Protein AF-A0A0B3AK68-F1 (afdb_monomer)

Secondary structure (DSSP, 8-state):
-HHHHHHHHHHHHHHHHHHHHHHHHHHHHHHHHHHHHHHT-HHHHHHHHHHH---S-HHHHHHHHHHHHHHHHHHHHT-SS---HHHHHHHHHHTT-HHHHHHHHHHHHHHHS-PPP-HHHHHHHHHHHHHHHHH-HHHHHHHHHHHHHHHHHHHHTTS--

pLDDT: mean 74.87, std 14.9, range [39.16, 92.56]

Mean predicted aligned error: 13.8 Å

Structure (mmCIF, N/CA/C/O backbone):
data_AF-A0A0B3AK68-F1
#
_entry.id   AF-A0A0B3AK68-F1
#
loop_
_atom_site.group_PDB
_atom_site.id
_atom_site.type_symbol
_atom_site.label_atom_id
_atom_site.label_alt_id
_atom_site.label_comp_id
_atom_site.label_asym_id
_atom_sit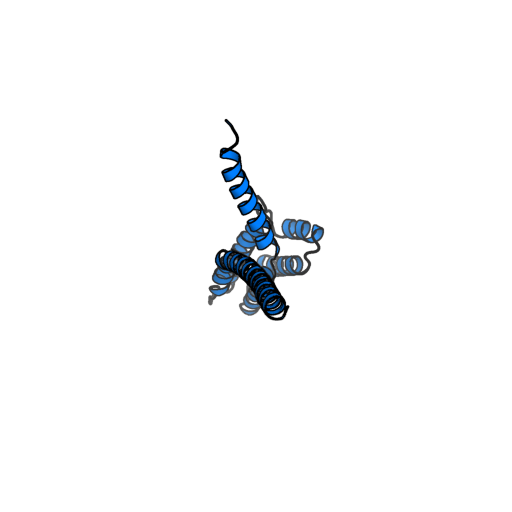e.label_entity_id
_atom_site.label_seq_id
_atom_site.pdbx_PDB_ins_code
_atom_site.Cartn_x
_atom_site.Cartn_y
_atom_site.Cartn_z
_atom_site.occupancy
_atom_site.B_iso_or_equiv
_atom_site.auth_seq_id
_atom_site.auth_comp_id
_atom_site.auth_asym_id
_atom_site.auth_atom_id
_atom_site.pdbx_PDB_model_num
ATOM 1 N N . MET A 1 1 ? 35.248 -10.686 -59.838 1.00 62.56 1 MET A N 1
ATOM 2 C CA . MET A 1 1 ? 33.800 -10.923 -59.641 1.00 62.56 1 MET A CA 1
ATOM 3 C C . MET A 1 1 ? 33.519 -11.682 -58.343 1.00 62.56 1 MET A C 1
ATOM 5 O O . MET A 1 1 ? 32.772 -11.174 -57.523 1.00 62.56 1 MET A O 1
ATOM 9 N N . VAL A 1 2 ? 34.169 -12.827 -58.094 1.00 70.94 2 VAL A N 1
ATOM 10 C CA . VAL A 1 2 ? 33.989 -13.614 -56.851 1.00 70.94 2 VAL A CA 1
ATOM 11 C C . VAL A 1 2 ? 34.420 -12.847 -55.589 1.00 70.94 2 VAL A C 1
ATOM 13 O O . VAL A 1 2 ? 33.669 -12.790 -54.623 1.00 70.94 2 VAL A O 1
ATOM 16 N N . LEU A 1 3 ? 35.574 -12.168 -55.618 1.00 76.31 3 LEU A N 1
ATOM 17 C CA . LEU A 1 3 ? 36.081 -11.384 -54.478 1.00 76.31 3 LEU A CA 1
ATOM 18 C C . LEU A 1 3 ? 35.128 -10.246 -54.061 1.00 76.31 3 LEU A C 1
ATOM 20 O O . LEU A 1 3 ? 34.934 -9.983 -52.879 1.00 76.31 3 LEU A O 1
ATOM 24 N N . SER A 1 4 ? 34.495 -9.606 -55.045 1.00 82.44 4 SER A N 1
ATOM 25 C CA . SER A 1 4 ? 33.509 -8.539 -54.859 1.00 82.44 4 SER A CA 1
ATOM 26 C C . SER A 1 4 ? 32.299 -9.045 -54.069 1.00 82.44 4 SER A C 1
ATOM 28 O O . SER A 1 4 ? 31.848 -8.389 -53.138 1.00 82.44 4 SER A O 1
ATOM 30 N N . ILE A 1 5 ? 31.818 -10.246 -54.403 1.00 84.56 5 ILE A N 1
ATOM 31 C CA . ILE A 1 5 ? 30.677 -10.894 -53.745 1.00 84.56 5 ILE A CA 1
ATOM 32 C C . ILE A 1 5 ? 31.009 -11.216 -52.282 1.00 84.56 5 ILE A C 1
ATOM 34 O O . ILE A 1 5 ? 30.197 -10.942 -51.402 1.00 84.56 5 ILE A O 1
ATOM 38 N N . PHE A 1 6 ? 32.218 -11.713 -51.999 1.00 84.88 6 PHE A N 1
ATOM 39 C CA . PHE A 1 6 ? 32.663 -11.967 -50.622 1.00 84.88 6 PHE A CA 1
ATOM 40 C C . PHE A 1 6 ? 32.688 -10.696 -49.764 1.00 84.88 6 PHE A C 1
ATOM 42 O O . PHE A 1 6 ? 32.248 -10.724 -48.615 1.00 84.88 6 PHE A O 1
ATOM 49 N N . ILE A 1 7 ? 33.130 -9.568 -50.326 1.00 87.25 7 ILE A N 1
ATOM 50 C CA . ILE A 1 7 ? 33.138 -8.276 -49.624 1.00 87.25 7 ILE A CA 1
ATOM 51 C C . ILE A 1 7 ? 31.706 -7.827 -49.289 1.00 87.25 7 ILE A C 1
ATOM 53 O O . ILE A 1 7 ? 31.445 -7.417 -48.158 1.00 87.25 7 ILE A O 1
ATOM 57 N N . TYR A 1 8 ? 30.756 -7.963 -50.222 1.00 90.06 8 TYR A N 1
ATOM 58 C CA . TYR A 1 8 ? 29.349 -7.631 -49.960 1.00 90.06 8 TYR A CA 1
ATOM 59 C C . TYR A 1 8 ? 28.720 -8.513 -48.876 1.00 90.06 8 TYR A C 1
ATOM 61 O O . TYR A 1 8 ? 27.978 -8.003 -48.037 1.00 90.06 8 TYR A O 1
ATOM 69 N N . ILE A 1 9 ? 29.048 -9.808 -48.847 1.00 87.62 9 ILE A N 1
ATOM 70 C CA . ILE A 1 9 ? 28.567 -10.733 -47.810 1.00 87.62 9 ILE A CA 1
ATOM 71 C C . ILE A 1 9 ? 29.076 -10.306 -46.426 1.00 87.62 9 ILE A C 1
ATOM 73 O O . ILE A 1 9 ? 28.297 -10.256 -45.475 1.00 87.62 9 ILE A O 1
ATOM 77 N N . ILE A 1 10 ? 30.355 -9.934 -46.308 1.00 89.44 10 ILE A N 1
ATOM 78 C CA . ILE A 1 10 ? 30.945 -9.479 -45.038 1.00 89.44 10 ILE A CA 1
ATOM 79 C C . ILE A 1 10 ? 30.272 -8.189 -44.547 1.00 89.44 10 ILE A C 1
ATOM 81 O O . ILE A 1 10 ? 29.914 -8.090 -43.372 1.00 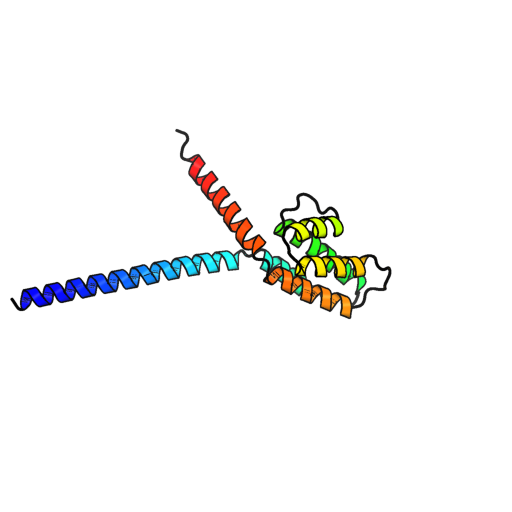89.44 10 ILE A O 1
ATOM 85 N N . ILE A 1 11 ? 30.047 -7.221 -45.441 1.00 90.31 11 ILE A N 1
ATOM 86 C CA . ILE A 1 11 ? 29.364 -5.962 -45.105 1.00 90.31 11 ILE A CA 1
ATOM 87 C C . ILE A 1 11 ? 27.926 -6.234 -44.644 1.00 90.31 11 ILE A C 1
ATOM 89 O O . ILE A 1 11 ? 27.475 -5.668 -43.649 1.00 90.31 11 ILE A O 1
ATOM 93 N N . PHE A 1 12 ? 27.215 -7.133 -45.323 1.00 90.94 12 PHE A N 1
ATOM 94 C CA . PHE A 1 12 ? 25.847 -7.500 -44.966 1.00 90.94 12 PHE A CA 1
ATOM 95 C C . PHE A 1 12 ? 25.760 -8.143 -43.573 1.00 90.94 12 PHE A C 1
ATOM 97 O O . PHE A 1 12 ? 24.907 -7.767 -42.766 1.00 90.94 12 PHE A O 1
ATOM 104 N N . ILE A 1 13 ? 26.692 -9.045 -43.247 1.00 91.81 13 ILE A N 1
ATOM 105 C CA . ILE A 1 13 ? 26.786 -9.656 -41.914 1.00 91.81 13 ILE A CA 1
ATOM 106 C C . ILE A 1 13 ? 27.069 -8.588 -40.849 1.00 91.81 13 ILE A C 1
ATOM 108 O O . ILE A 1 13 ? 26.414 -8.579 -39.807 1.00 91.81 13 ILE A O 1
ATOM 112 N N . ALA A 1 14 ? 27.984 -7.651 -41.114 1.00 91.00 14 ALA A N 1
ATOM 113 C CA . ALA A 1 14 ? 28.305 -6.574 -40.178 1.00 91.00 14 ALA A CA 1
ATOM 114 C C . ALA A 1 14 ? 27.087 -5.680 -39.872 1.00 91.00 14 ALA A C 1
ATOM 116 O O . ALA A 1 14 ? 26.864 -5.310 -38.717 1.00 91.00 14 ALA A O 1
ATOM 117 N N . ILE A 1 15 ? 26.259 -5.385 -40.881 1.00 92.56 15 ILE A N 1
ATOM 118 C CA . ILE A 1 15 ? 25.020 -4.610 -40.715 1.00 92.56 15 ILE A CA 1
ATOM 119 C C . ILE A 1 15 ? 24.014 -5.369 -39.840 1.00 92.56 15 ILE A C 1
ATOM 121 O O . ILE A 1 15 ? 23.455 -4.786 -38.909 1.00 92.56 15 ILE A O 1
ATOM 125 N N . ILE A 1 16 ? 23.811 -6.668 -40.087 1.00 91.88 16 ILE A N 1
ATOM 126 C CA . ILE A 1 16 ? 22.899 -7.498 -39.282 1.00 91.88 16 ILE A CA 1
ATOM 127 C C . ILE A 1 16 ? 23.350 -7.537 -37.820 1.00 91.88 16 ILE A C 1
ATOM 129 O O . ILE A 1 16 ? 22.538 -7.318 -36.920 1.00 91.88 16 ILE A O 1
ATOM 133 N N . VAL A 1 17 ? 24.643 -7.760 -37.573 1.00 91.75 17 VAL A N 1
ATOM 134 C CA . VAL A 1 17 ? 25.202 -7.775 -36.214 1.00 91.75 17 VAL A CA 1
ATOM 135 C C . VAL A 1 17 ? 25.000 -6.421 -35.530 1.00 91.75 17 VAL A C 1
ATOM 137 O O . VAL A 1 17 ? 24.574 -6.379 -34.376 1.00 91.75 17 VAL A O 1
ATOM 140 N N . GLY A 1 18 ? 25.212 -5.312 -36.244 1.00 91.75 18 GLY A N 1
ATOM 141 C CA . GLY A 1 18 ? 24.958 -3.966 -35.727 1.00 91.75 18 GLY A CA 1
ATOM 142 C C . GLY A 1 18 ? 23.501 -3.743 -35.308 1.00 91.75 18 GLY A C 1
ATOM 143 O O . GLY A 1 18 ? 23.244 -3.199 -34.233 1.00 91.75 18 GLY A O 1
ATOM 144 N N . ILE A 1 19 ? 22.540 -4.217 -36.108 1.00 90.00 19 ILE A N 1
ATOM 145 C CA . ILE A 1 19 ? 21.106 -4.125 -35.789 1.00 90.00 19 ILE A CA 1
ATOM 146 C C . ILE A 1 19 ? 20.772 -4.947 -34.539 1.00 90.00 19 ILE A C 1
ATOM 148 O O . ILE A 1 19 ? 20.082 -4.452 -33.646 1.00 90.00 19 ILE A O 1
ATOM 152 N N . VAL A 1 20 ? 21.287 -6.176 -34.435 1.00 88.38 20 VAL A N 1
ATOM 153 C CA . VAL A 1 20 ? 21.060 -7.039 -33.263 1.00 88.38 20 VAL A CA 1
ATOM 154 C C . VAL A 1 20 ? 21.628 -6.400 -31.996 1.00 88.38 20 VAL A C 1
ATOM 156 O O . VAL A 1 20 ? 20.931 -6.337 -30.982 1.00 88.38 20 VAL A O 1
ATOM 159 N N . LEU A 1 21 ? 22.850 -5.860 -32.053 1.00 89.25 21 LEU A N 1
ATOM 160 C CA . LEU A 1 21 ? 23.468 -5.154 -30.927 1.00 89.25 21 LEU A CA 1
ATOM 161 C C . LEU A 1 21 ? 22.668 -3.910 -30.520 1.00 89.25 21 LEU A C 1
ATOM 163 O O . LEU A 1 21 ? 22.487 -3.655 -29.329 1.00 89.25 21 LEU A O 1
ATOM 167 N N . PHE A 1 22 ? 22.133 -3.163 -31.489 1.00 87.94 22 PHE A N 1
ATOM 168 C CA . PHE A 1 22 ? 21.285 -2.004 -31.218 1.00 87.94 22 PHE A CA 1
ATOM 169 C C . PHE A 1 22 ? 19.978 -2.390 -30.508 1.00 87.94 22 PHE A C 1
ATOM 171 O O . PHE A 1 22 ? 19.580 -1.735 -29.540 1.00 87.94 22 PHE A O 1
ATOM 178 N N . ILE A 1 23 ? 19.326 -3.472 -30.947 1.00 83.62 23 ILE A N 1
ATOM 179 C CA . ILE A 1 23 ? 18.115 -4.002 -30.304 1.00 83.62 23 ILE A CA 1
ATOM 180 C C . ILE A 1 23 ? 18.431 -4.474 -28.880 1.00 83.62 23 ILE A C 1
ATOM 182 O O . ILE A 1 23 ? 17.706 -4.117 -27.950 1.00 83.62 23 ILE A O 1
ATOM 186 N N . LEU A 1 24 ? 19.534 -5.206 -28.683 1.00 81.75 24 LEU A N 1
ATOM 187 C CA . LEU A 1 24 ? 19.965 -5.654 -27.355 1.00 81.75 24 LEU A CA 1
ATOM 188 C C . LEU A 1 24 ? 20.189 -4.469 -26.412 1.00 81.75 24 LEU A C 1
ATOM 190 O O . LEU A 1 24 ? 19.677 -4.462 -25.295 1.00 81.75 24 LEU A O 1
ATOM 194 N N . HIS A 1 25 ? 20.887 -3.435 -26.885 1.00 82.50 25 HIS A N 1
ATOM 195 C CA . HIS A 1 25 ? 21.153 -2.231 -26.103 1.00 82.50 25 HIS A CA 1
ATOM 196 C C . HIS A 1 25 ? 19.860 -1.504 -25.700 1.00 82.50 25 HIS A C 1
ATOM 198 O O . HIS A 1 25 ? 19.724 -1.030 -24.569 1.00 82.50 25 HIS A O 1
ATOM 204 N N . ARG A 1 26 ? 18.869 -1.442 -26.601 1.00 77.06 26 ARG A N 1
ATOM 205 C CA . ARG A 1 26 ? 17.543 -0.879 -26.301 1.00 77.06 26 ARG A CA 1
ATOM 206 C C . ARG A 1 26 ? 16.805 -1.681 -25.229 1.00 77.06 26 ARG A C 1
ATOM 208 O O . ARG A 1 26 ? 16.257 -1.075 -24.309 1.00 77.06 26 ARG A O 1
ATOM 215 N N . ILE A 1 27 ? 16.814 -3.010 -25.331 1.00 75.62 27 ILE A N 1
ATOM 216 C CA . ILE A 1 27 ? 16.180 -3.910 -24.357 1.00 75.62 27 ILE A CA 1
ATOM 217 C C . ILE A 1 27 ? 16.853 -3.781 -22.986 1.00 75.62 27 ILE A C 1
ATOM 219 O O . ILE A 1 27 ? 16.169 -3.662 -21.972 1.00 75.62 27 ILE A O 1
ATOM 223 N N . GLU A 1 28 ? 18.185 -3.744 -22.944 1.00 72.00 28 GLU A N 1
ATOM 224 C CA . GLU A 1 28 ? 18.947 -3.614 -21.702 1.00 72.00 28 GLU A CA 1
ATOM 225 C C . GLU A 1 28 ? 18.674 -2.275 -21.001 1.00 72.00 28 GLU A C 1
ATOM 227 O O . GLU A 1 28 ? 18.522 -2.230 -19.779 1.00 72.00 28 GLU A O 1
ATOM 232 N N . LYS A 1 29 ? 18.550 -1.185 -21.768 1.00 69.00 29 LYS A N 1
ATOM 233 C CA . LYS A 1 29 ? 18.199 0.134 -21.232 1.00 69.00 29 LYS A CA 1
ATOM 234 C C . LYS A 1 29 ? 16.783 0.155 -20.649 1.00 69.00 29 LYS A C 1
ATOM 236 O O . LYS A 1 29 ? 16.604 0.643 -19.536 1.00 69.00 29 LYS A O 1
ATOM 241 N N . ASP A 1 30 ? 15.803 -0.418 -21.349 1.00 64.88 30 ASP A N 1
ATOM 242 C CA . ASP A 1 30 ? 14.419 -0.517 -20.860 1.00 64.88 30 ASP A CA 1
ATOM 243 C C . ASP A 1 30 ? 14.323 -1.405 -19.602 1.00 64.88 30 ASP A C 1
ATOM 245 O O . ASP A 1 30 ? 13.648 -1.061 -18.632 1.00 64.88 30 ASP A O 1
ATOM 249 N N . LEU A 1 31 ? 15.074 -2.512 -19.555 1.00 59.19 31 LEU A N 1
ATOM 250 C CA . LEU A 1 31 ? 15.184 -3.372 -18.371 1.00 59.19 31 LEU A CA 1
ATOM 251 C C . LEU A 1 31 ? 15.850 -2.660 -17.190 1.00 59.19 31 LEU A C 1
ATOM 253 O O . LEU A 1 31 ? 15.338 -2.740 -16.074 1.00 59.19 31 LEU A O 1
ATOM 257 N N . LYS A 1 32 ? 16.952 -1.934 -17.414 1.00 57.78 32 LYS A N 1
ATOM 258 C CA . LYS A 1 32 ? 17.627 -1.142 -16.373 1.00 57.78 32 LYS A CA 1
ATOM 259 C C . LYS A 1 32 ? 16.717 -0.049 -15.827 1.00 57.78 32 LYS A C 1
ATOM 261 O O . LYS A 1 32 ? 16.641 0.108 -14.612 1.00 57.78 32 LYS A O 1
ATOM 266 N N . GLU A 1 33 ? 15.980 0.656 -16.684 1.00 56.66 33 GLU A N 1
ATOM 267 C CA . GLU A 1 33 ? 14.998 1.658 -16.256 1.00 56.66 33 GLU A CA 1
ATOM 268 C C . GLU A 1 33 ? 13.852 1.039 -15.443 1.00 56.66 33 GLU A C 1
ATOM 270 O O . GLU A 1 33 ? 13.469 1.594 -14.410 1.00 56.66 33 GLU A O 1
ATOM 275 N N . LYS A 1 34 ? 13.338 -0.130 -15.849 1.00 52.06 34 LYS A N 1
ATOM 276 C CA . LYS A 1 34 ? 12.324 -0.879 -15.085 1.00 52.06 34 LYS A CA 1
ATOM 277 C C . LYS A 1 34 ? 12.862 -1.376 -13.742 1.00 52.06 34 LYS A C 1
ATOM 279 O O . LYS A 1 34 ? 12.166 -1.277 -12.735 1.00 52.06 34 LYS A O 1
ATOM 284 N N . MET A 1 35 ? 14.103 -1.857 -13.694 1.00 50.22 35 MET A N 1
ATOM 285 C CA . MET A 1 35 ? 14.745 -2.295 -12.452 1.00 50.22 35 MET A CA 1
ATOM 286 C C . MET A 1 35 ? 15.037 -1.131 -11.501 1.00 50.22 35 MET A C 1
ATOM 288 O O . MET A 1 35 ? 14.835 -1.270 -10.297 1.00 50.22 35 MET A O 1
ATOM 292 N N . LEU A 1 36 ? 15.467 0.027 -12.011 1.00 47.56 36 LEU A N 1
ATOM 293 C CA . LEU A 1 36 ? 15.651 1.244 -11.212 1.00 47.56 36 LEU A CA 1
ATOM 294 C C . LEU A 1 36 ? 14.323 1.750 -10.635 1.00 47.56 36 LEU A C 1
ATOM 296 O O . LEU A 1 36 ? 14.277 2.122 -9.463 1.00 47.56 36 LEU A O 1
ATOM 300 N N . GLN A 1 37 ? 1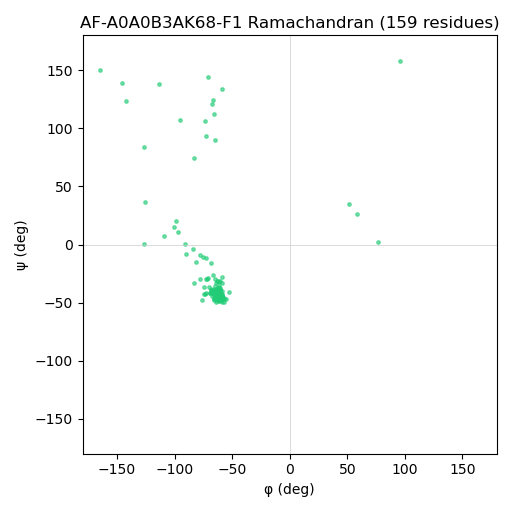3.240 1.694 -11.416 1.00 50.06 37 GLN A N 1
ATOM 301 C CA . GLN A 1 37 ? 11.887 1.998 -10.934 1.00 50.06 37 GLN A CA 1
ATOM 302 C C . GLN A 1 37 ? 11.436 1.010 -9.846 1.00 50.06 37 GLN A C 1
ATOM 304 O O . GLN A 1 37 ? 10.893 1.436 -8.833 1.00 50.06 37 GLN A O 1
ATOM 309 N N . ALA A 1 38 ? 11.734 -0.285 -9.989 1.00 48.22 38 ALA A N 1
ATOM 310 C CA . ALA A 1 38 ? 11.415 -1.296 -8.977 1.00 48.22 38 ALA A CA 1
ATOM 311 C C . ALA A 1 38 ? 12.278 -1.190 -7.699 1.00 48.22 38 ALA A C 1
ATOM 313 O O . ALA A 1 38 ? 11.846 -1.581 -6.613 1.00 48.22 38 ALA A O 1
ATOM 314 N N . LYS A 1 39 ? 13.514 -0.681 -7.801 1.00 44.06 39 LYS A N 1
ATOM 315 C CA . LYS A 1 39 ? 14.446 -0.567 -6.664 1.00 44.06 39 LYS A CA 1
ATOM 316 C C . LYS A 1 39 ? 14.127 0.623 -5.750 1.00 44.06 39 LYS A C 1
ATOM 318 O O . LYS A 1 39 ? 14.347 0.510 -4.547 1.00 44.06 39 LYS A O 1
ATOM 323 N N . ASN A 1 40 ? 13.557 1.697 -6.301 1.00 55.06 40 ASN A N 1
ATOM 324 C CA . ASN A 1 40 ? 13.116 2.893 -5.568 1.00 55.06 40 ASN A CA 1
ATOM 325 C C . ASN A 1 40 ? 11.600 2.925 -5.306 1.00 55.06 40 ASN A C 1
ATOM 327 O O . ASN A 1 40 ? 11.067 3.980 -4.966 1.00 55.06 40 ASN A O 1
ATOM 331 N N . ASP A 1 41 ? 10.914 1.790 -5.471 1.00 65.62 41 ASP A N 1
ATOM 332 C CA . ASP A 1 41 ? 9.458 1.713 -5.397 1.00 65.62 41 ASP A CA 1
ATOM 333 C C . ASP A 1 41 ? 8.951 2.036 -3.972 1.00 65.62 41 ASP A C 1
ATOM 335 O O . ASP A 1 41 ? 9.178 1.247 -3.043 1.00 65.62 41 ASP A O 1
ATOM 339 N N . PRO A 1 42 ? 8.240 3.162 -3.766 1.00 66.38 42 PRO A N 1
ATOM 340 C CA . PRO A 1 42 ? 7.647 3.517 -2.477 1.00 66.38 42 PRO A CA 1
ATOM 341 C C . PRO A 1 42 ? 6.672 2.445 -1.986 1.00 66.38 42 PRO A C 1
ATOM 343 O O . PRO A 1 42 ? 6.545 2.229 -0.778 1.00 66.38 42 PRO A O 1
ATOM 346 N N . ASN A 1 43 ? 6.051 1.697 -2.907 1.00 74.81 43 ASN A N 1
ATOM 347 C CA . ASN A 1 43 ? 5.186 0.572 -2.569 1.00 74.81 43 ASN A CA 1
ATOM 348 C C . ASN A 1 43 ? 5.940 -0.486 -1.758 1.00 74.81 43 ASN A C 1
ATOM 350 O O . ASN A 1 43 ? 5.363 -1.087 -0.857 1.00 74.81 43 ASN A O 1
ATOM 354 N N . LYS A 1 44 ? 7.245 -0.6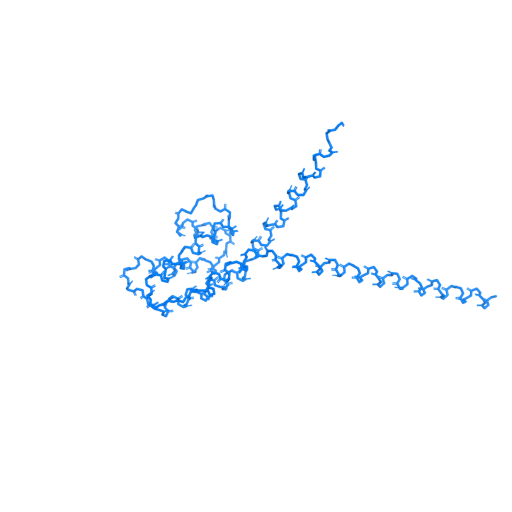80 -1.992 1.00 78.25 44 LYS A N 1
ATOM 355 C CA . LYS A 1 44 ? 8.066 -1.638 -1.238 1.00 78.25 44 LYS A CA 1
ATOM 356 C C . LYS A 1 44 ? 8.201 -1.253 0.236 1.00 78.25 44 LYS A C 1
ATOM 358 O O . LYS A 1 44 ? 8.192 -2.136 1.093 1.00 78.25 44 LYS A O 1
ATOM 363 N N . ILE A 1 45 ? 8.278 0.044 0.542 1.00 82.31 45 ILE A N 1
ATOM 364 C CA . ILE A 1 45 ? 8.321 0.547 1.924 1.00 82.31 45 ILE A CA 1
ATOM 365 C C . ILE A 1 45 ? 6.990 0.244 2.618 1.00 82.31 45 ILE A C 1
ATOM 367 O O . ILE A 1 45 ? 6.975 -0.299 3.724 1.00 82.31 45 ILE A O 1
ATOM 371 N N . TYR A 1 46 ? 5.870 0.524 1.951 1.00 84.25 46 TYR A N 1
ATOM 372 C CA . TYR A 1 46 ? 4.540 0.226 2.479 1.00 84.25 46 TYR A CA 1
ATOM 373 C C . TYR A 1 46 ? 4.297 -1.279 2.630 1.00 84.25 46 TYR A C 1
ATOM 375 O O . TYR A 1 46 ? 3.803 -1.715 3.666 1.00 84.25 46 TYR A O 1
ATOM 383 N N . LEU A 1 47 ? 4.745 -2.102 1.680 1.00 84.19 47 LEU A N 1
ATOM 384 C CA . LEU A 1 47 ? 4.680 -3.561 1.786 1.00 84.19 47 LEU A CA 1
ATOM 385 C C . LEU A 1 47 ? 5.504 -4.097 2.958 1.00 84.19 47 LEU A C 1
ATOM 387 O O . LEU A 1 47 ? 5.058 -5.024 3.631 1.00 84.19 47 LEU A O 1
ATOM 391 N N . GLN A 1 48 ? 6.669 -3.511 3.250 1.00 83.88 48 GLN A N 1
ATOM 392 C CA . GLN A 1 48 ? 7.439 -3.865 4.444 1.00 83.88 48 GLN A CA 1
ATOM 393 C C . GLN A 1 48 ? 6.718 -3.463 5.733 1.00 83.88 48 GLN A C 1
ATOM 395 O O . GLN A 1 48 ? 6.667 -4.271 6.659 1.00 83.88 48 GLN A O 1
ATOM 400 N N . LYS A 1 49 ? 6.123 -2.262 5.792 1.00 85.75 49 LYS A N 1
ATOM 401 C CA . LYS A 1 49 ? 5.319 -1.817 6.944 1.00 85.75 49 LYS A CA 1
ATOM 402 C C . LYS A 1 49 ? 4.146 -2.771 7.195 1.00 85.75 49 LYS A C 1
ATOM 404 O O . LYS A 1 49 ? 4.016 -3.301 8.292 1.00 85.75 49 LYS A O 1
ATOM 409 N N . VAL A 1 50 ? 3.375 -3.100 6.155 1.00 87.25 50 VAL A N 1
ATOM 410 C CA . VAL A 1 50 ? 2.261 -4.065 6.231 1.00 87.25 50 VAL A CA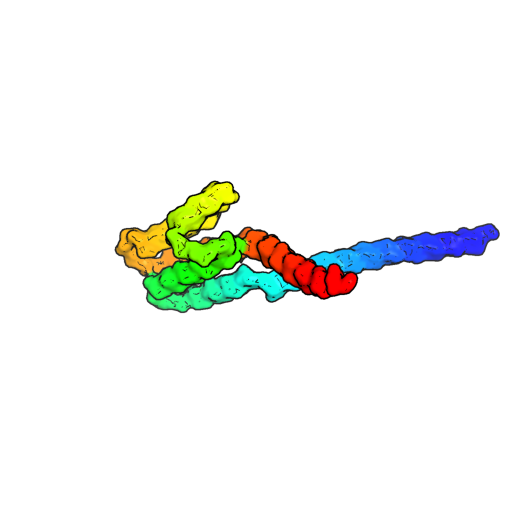 1
ATOM 411 C C . VAL A 1 50 ? 2.752 -5.500 6.502 1.00 87.25 50 VAL A C 1
ATOM 413 O O . VAL A 1 50 ? 2.038 -6.330 7.058 1.00 87.25 50 VAL A O 1
ATOM 416 N N . GLY A 1 51 ? 3.989 -5.822 6.118 1.00 82.31 51 GLY A N 1
ATOM 417 C CA . GLY A 1 51 ? 4.686 -7.073 6.431 1.00 82.31 51 GLY A CA 1
ATOM 418 C C . GLY A 1 51 ? 4.947 -7.290 7.918 1.00 82.31 51 GLY A C 1
ATOM 419 O O . GLY A 1 51 ? 4.928 -8.430 8.385 1.00 82.31 51 GLY A O 1
ATOM 420 N N . ARG A 1 52 ? 5.172 -6.195 8.646 1.00 85.81 52 ARG A N 1
ATOM 421 C CA . ARG A 1 52 ? 5.532 -6.182 10.068 1.00 85.81 52 ARG A CA 1
ATOM 422 C C . ARG A 1 52 ? 4.332 -6.117 11.005 1.00 85.81 52 ARG A C 1
ATOM 424 O O . ARG A 1 52 ? 4.524 -6.300 12.200 1.00 85.81 52 ARG A O 1
ATOM 431 N N . LEU A 1 53 ? 3.125 -5.915 10.475 1.00 85.00 53 LEU A N 1
ATOM 432 C CA . LEU A 1 53 ? 1.885 -5.930 11.248 1.00 85.00 53 LEU A CA 1
ATOM 433 C C . LEU A 1 53 ? 1.632 -7.332 11.811 1.00 85.00 53 LEU A C 1
ATOM 435 O O . LEU A 1 53 ? 1.027 -8.192 11.168 1.00 85.00 53 LEU A O 1
ATOM 439 N N . LYS A 1 54 ? 2.147 -7.565 13.014 1.00 75.56 54 LYS A N 1
ATOM 440 C CA . LYS A 1 54 ? 1.914 -8.750 13.830 1.00 75.56 54 LYS A CA 1
ATOM 441 C C . LYS A 1 54 ? 1.820 -8.291 15.274 1.00 75.56 54 LYS A C 1
ATOM 443 O O . LYS A 1 54 ? 2.744 -7.676 15.790 1.00 75.56 54 LYS A O 1
ATOM 448 N N . GLY A 1 55 ? 0.707 -8.606 15.915 1.00 75.75 55 GLY A N 1
ATOM 449 C CA . GLY A 1 55 ? 0.494 -8.275 17.312 1.00 75.75 55 GLY A CA 1
ATOM 450 C C . GLY A 1 55 ? -0.679 -9.054 17.875 1.00 75.75 55 GLY A C 1
ATOM 451 O O . GLY A 1 55 ? -1.620 -9.388 17.150 1.00 75.75 55 GLY A O 1
ATOM 452 N N . ASP A 1 56 ? -0.607 -9.337 19.170 1.00 78.75 56 ASP A N 1
ATOM 453 C CA . ASP A 1 56 ? -1.657 -10.061 19.887 1.00 78.75 56 ASP A CA 1
ATOM 454 C C . ASP A 1 56 ? -2.823 -9.155 20.288 1.00 78.75 56 ASP A C 1
ATOM 456 O O . ASP A 1 56 ? -3.901 -9.655 20.585 1.00 78.75 56 ASP A O 1
ATOM 460 N N . ASN A 1 57 ? -2.638 -7.829 20.242 1.00 88.00 57 ASN A N 1
ATOM 461 C CA . ASN A 1 57 ? -3.687 -6.848 20.499 1.00 88.00 57 ASN A CA 1
ATOM 462 C C . ASN A 1 57 ? -4.330 -6.375 19.176 1.00 88.00 57 ASN A C 1
ATOM 464 O O . ASN A 1 57 ? -3.711 -5.588 18.449 1.00 88.00 57 ASN A O 1
ATOM 468 N N . PRO A 1 58 ? -5.574 -6.790 18.864 1.00 87.12 58 PRO A N 1
ATOM 469 C CA . PRO A 1 58 ? -6.241 -6.414 17.622 1.00 87.12 58 PRO A CA 1
ATOM 470 C C . PRO A 1 58 ? -6.531 -4.913 17.504 1.00 87.12 58 PRO A C 1
ATOM 472 O O . PRO A 1 58 ? -6.519 -4.390 16.393 1.00 87.12 58 PRO A O 1
ATOM 475 N N . GLN A 1 59 ? -6.747 -4.206 18.616 1.00 88.94 59 GLN A N 1
ATOM 476 C CA . GLN A 1 59 ? -6.997 -2.761 18.607 1.00 88.94 59 GLN A CA 1
ATOM 477 C C . GLN A 1 59 ? -5.768 -2.006 18.089 1.00 88.94 59 GLN A C 1
ATOM 479 O O . GLN A 1 59 ? -5.865 -1.218 17.151 1.00 88.94 59 GLN A O 1
ATOM 484 N N . LYS A 1 60 ? -4.588 -2.315 18.642 1.00 88.81 60 LYS A N 1
ATOM 485 C CA . LYS A 1 60 ? -3.323 -1.686 18.229 1.00 88.81 60 LYS A CA 1
ATOM 486 C C . LYS A 1 60 ? -2.993 -1.987 16.771 1.00 88.81 60 LYS A C 1
ATOM 488 O O . LYS A 1 60 ? -2.616 -1.095 16.020 1.00 88.81 60 LYS A O 1
ATOM 493 N N . VAL A 1 61 ? -3.195 -3.235 16.346 1.00 90.25 61 VAL A N 1
ATOM 494 C CA . VAL A 1 61 ? -2.977 -3.623 14.945 1.00 90.25 61 VAL A CA 1
ATOM 495 C C . VAL A 1 61 ? -3.915 -2.851 14.011 1.00 90.25 61 VAL A C 1
ATOM 497 O O . VAL A 1 61 ? -3.483 -2.412 12.949 1.00 90.25 61 VAL A O 1
ATOM 500 N N . LEU A 1 62 ? -5.176 -2.638 14.397 1.00 91.19 62 LEU A N 1
ATOM 501 C CA . LEU A 1 62 ? -6.128 -1.854 13.610 1.00 91.19 62 LEU A CA 1
ATOM 502 C C . LEU A 1 62 ? -5.719 -0.374 13.500 1.00 91.19 62 LEU A C 1
ATOM 504 O O . LEU A 1 62 ? -5.823 0.218 12.424 1.00 91.19 62 LEU A O 1
ATOM 508 N N . GLU A 1 63 ? -5.205 0.216 14.579 1.00 90.81 63 GLU A N 1
ATOM 509 C CA . GLU A 1 63 ? -4.655 1.577 14.570 1.00 90.81 63 GLU A CA 1
ATOM 510 C C . GLU A 1 63 ? -3.438 1.698 13.644 1.00 90.81 63 GLU A C 1
ATOM 512 O O . GLU A 1 63 ? -3.352 2.640 12.852 1.00 90.81 63 GLU A O 1
ATOM 517 N N . GLU A 1 64 ? -2.532 0.719 13.669 1.00 91.00 64 GLU A N 1
ATOM 518 C CA . GLU A 1 64 ? -1.380 0.683 12.767 1.00 91.00 64 GLU A CA 1
ATOM 519 C C . GLU A 1 64 ? -1.802 0.505 11.299 1.00 91.00 64 GLU A C 1
ATOM 521 O O . GLU A 1 64 ? -1.278 1.196 10.420 1.00 91.00 64 GLU A O 1
ATOM 526 N N . ILE A 1 65 ? -2.796 -0.351 11.016 1.00 91.12 65 ILE A N 1
ATOM 527 C CA . ILE A 1 65 ? -3.399 -0.485 9.676 1.00 91.12 65 ILE A CA 1
ATOM 528 C C . ILE A 1 65 ? -3.942 0.868 9.203 1.00 91.12 65 ILE A C 1
ATOM 530 O O . ILE A 1 65 ? -3.676 1.284 8.069 1.00 91.12 65 ILE A O 1
ATOM 534 N N . ASN A 1 66 ? -4.681 1.573 10.063 1.00 91.88 66 ASN A N 1
ATOM 535 C CA . ASN A 1 66 ? -5.237 2.891 9.767 1.00 91.88 66 ASN A CA 1
ATOM 536 C C . ASN A 1 66 ? -4.130 3.910 9.460 1.00 91.88 66 ASN A C 1
ATOM 538 O O . ASN A 1 66 ? -4.224 4.647 8.479 1.00 91.88 66 ASN A O 1
ATOM 542 N N . GLN A 1 67 ? -3.057 3.927 10.252 1.00 90.81 67 GLN A N 1
ATOM 543 C CA . GLN A 1 67 ? -1.949 4.855 10.046 1.00 90.81 67 GLN A CA 1
ATOM 544 C C . GLN A 1 67 ? -1.203 4.581 8.735 1.00 90.81 67 GLN A C 1
ATOM 546 O O . GLN A 1 67 ? -0.985 5.499 7.947 1.00 90.81 67 GLN A O 1
ATOM 551 N N . ILE A 1 68 ? -0.884 3.315 8.448 1.00 89.88 68 ILE A N 1
ATOM 552 C CA . ILE A 1 68 ? -0.222 2.931 7.194 1.00 89.88 68 ILE A CA 1
ATOM 553 C C . ILE A 1 68 ? -1.103 3.275 5.992 1.00 89.88 68 ILE A C 1
ATOM 555 O O . ILE A 1 68 ? -0.599 3.752 4.977 1.00 89.88 68 ILE A O 1
ATOM 559 N N . THR A 1 69 ? -2.416 3.071 6.112 1.00 88.81 69 THR A N 1
ATOM 560 C CA . THR A 1 69 ? -3.380 3.435 5.069 1.00 88.81 69 THR A CA 1
ATOM 561 C C . THR A 1 69 ? -3.367 4.936 4.800 1.00 88.81 69 THR A C 1
ATOM 563 O O . THR A 1 69 ? -3.296 5.343 3.642 1.00 88.81 69 THR A O 1
ATOM 566 N N . LYS A 1 70 ? -3.406 5.768 5.848 1.00 88.06 70 LYS A N 1
ATOM 567 C CA . LYS A 1 70 ? -3.358 7.232 5.723 1.00 88.06 70 LYS A CA 1
ATOM 568 C C . LYS A 1 70 ? -2.108 7.693 4.986 1.00 88.06 70 LYS A C 1
ATOM 570 O O . LYS A 1 70 ? -2.223 8.470 4.039 1.00 88.06 70 LYS A O 1
ATOM 575 N N . ASP A 1 71 ? -0.948 7.195 5.405 1.00 85.81 71 ASP A N 1
ATOM 576 C CA . ASP A 1 71 ? 0.341 7.539 4.805 1.00 85.81 71 ASP A CA 1
ATOM 577 C C . ASP A 1 71 ? 0.388 7.104 3.333 1.00 85.81 71 ASP A C 1
ATOM 579 O O . ASP A 1 71 ? 0.676 7.910 2.450 1.00 85.81 71 ASP A O 1
ATOM 583 N N . PHE A 1 72 ? -0.001 5.857 3.052 1.00 86.06 72 PHE A N 1
ATOM 584 C CA . PHE A 1 72 ? -0.029 5.324 1.694 1.00 86.06 72 PHE A CA 1
ATOM 585 C C . PHE A 1 72 ? -0.967 6.122 0.781 1.00 86.06 72 PHE A C 1
ATOM 587 O O . PHE A 1 72 ? -0.584 6.467 -0.330 1.00 86.06 72 PHE A O 1
ATOM 594 N N . PHE A 1 73 ? -2.176 6.463 1.233 1.00 82.69 73 PHE A N 1
ATOM 595 C CA . PHE A 1 73 ? -3.144 7.203 0.416 1.00 82.69 73 PHE A CA 1
ATOM 596 C C . PHE A 1 73 ? -2.710 8.651 0.194 1.00 82.69 73 PHE A C 1
ATOM 598 O O . PHE A 1 73 ? -2.912 9.199 -0.891 1.00 82.69 73 PHE A O 1
ATOM 605 N N . LYS A 1 74 ? -2.099 9.274 1.205 1.00 81.50 74 LYS A N 1
ATOM 606 C CA . LYS A 1 74 ? -1.518 10.611 1.082 1.00 81.50 74 LYS A CA 1
ATOM 607 C C . LYS A 1 74 ? -0.461 10.640 -0.020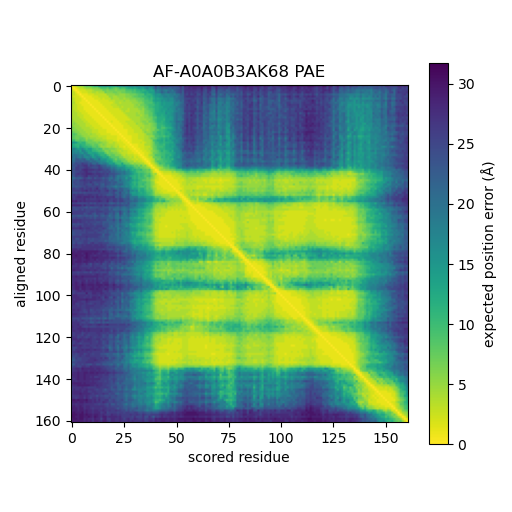 1.00 81.50 74 LYS A C 1
ATOM 609 O O . LYS A 1 74 ? -0.498 11.533 -0.865 1.00 81.50 74 LYS A O 1
ATOM 614 N N . ASP A 1 75 ? 0.418 9.645 -0.035 1.00 77.62 75 ASP A N 1
ATOM 615 C CA . ASP A 1 75 ? 1.496 9.544 -1.015 1.00 77.62 75 ASP A CA 1
ATOM 616 C C . ASP A 1 75 ? 0.984 9.118 -2.397 1.00 77.62 75 ASP A C 1
ATOM 618 O O . ASP A 1 75 ? 1.368 9.707 -3.408 1.00 77.62 75 ASP A O 1
ATOM 622 N N . ALA A 1 76 ? 0.073 8.143 -2.455 1.00 76.38 76 ALA A N 1
ATOM 623 C CA . ALA A 1 76 ? -0.457 7.596 -3.701 1.00 76.38 76 ALA A CA 1
ATOM 624 C C . ALA A 1 76 ? -1.315 8.589 -4.482 1.00 76.38 76 ALA A C 1
ATOM 626 O O . ALA A 1 76 ? -1.203 8.674 -5.704 1.00 76.38 76 ALA A O 1
ATOM 627 N N . PHE A 1 77 ? -2.154 9.349 -3.779 1.00 73.50 77 PHE A N 1
ATOM 628 C CA . PHE A 1 77 ? -3.132 10.252 -4.385 1.00 73.50 77 PHE A CA 1
ATOM 629 C C . PHE A 1 77 ? -2.770 11.733 -4.198 1.00 73.50 77 PHE A C 1
ATOM 631 O O . PHE A 1 77 ? -3.556 12.615 -4.540 1.00 73.50 77 PHE A O 1
ATOM 638 N N . LYS A 1 78 ? -1.573 12.031 -3.665 1.00 71.50 78 LYS A N 1
ATOM 639 C CA . LYS A 1 78 ? -1.064 13.395 -3.419 1.00 71.50 78 LYS A CA 1
ATOM 640 C C . LYS A 1 78 ? -2.039 14.287 -2.636 1.00 71.50 78 LYS A C 1
ATOM 642 O O . LYS A 1 78 ? -2.105 15.502 -2.846 1.00 71.50 78 LYS A O 1
ATOM 647 N N . PHE A 1 79 ? -2.795 13.713 -1.702 1.00 69.81 79 PHE A N 1
ATOM 648 C CA . PHE A 1 79 ? -3.702 14.502 -0.874 1.00 69.81 79 PHE A CA 1
ATOM 649 C C . PHE A 1 79 ? -2.904 15.421 0.059 1.00 69.81 79 PHE A C 1
ATOM 651 O O . PHE A 1 79 ? -2.127 14.966 0.895 1.00 69.81 79 PHE A O 1
ATOM 658 N N . LYS A 1 80 ? -3.122 16.738 -0.046 1.00 59.19 80 LYS A N 1
ATOM 659 C CA . LYS A 1 80 ? -2.420 17.741 0.779 1.00 59.19 80 LYS A CA 1
ATOM 660 C C . LYS A 1 80 ? -2.695 17.552 2.280 1.00 59.19 80 LYS A C 1
ATOM 662 O O . LYS A 1 80 ? -1.815 17.788 3.099 1.00 59.19 80 LYS A O 1
ATOM 667 N N . PHE A 1 81 ? -3.899 17.082 2.624 1.00 59.88 81 PHE A N 1
ATOM 668 C CA . PHE A 1 81 ? -4.322 16.729 3.981 1.00 59.88 81 PHE A CA 1
ATOM 669 C C . PHE A 1 81 ? -5.288 15.540 3.950 1.00 59.88 81 PHE A C 1
ATOM 671 O O . PHE A 1 81 ? -6.192 15.505 3.114 1.00 59.88 81 PHE A O 1
ATOM 678 N N . PHE A 1 82 ? -5.134 14.597 4.885 1.00 66.12 82 PHE A N 1
ATOM 679 C CA . PHE A 1 82 ? -6.082 13.497 5.066 1.00 66.12 82 PHE A CA 1
ATOM 680 C C . PHE A 1 82 ? -7.362 14.042 5.711 1.00 66.12 82 PHE A C 1
ATOM 682 O O . PHE A 1 82 ? -7.372 14.383 6.890 1.00 66.12 82 PHE A O 1
ATOM 689 N N . ARG A 1 83 ? -8.443 14.164 4.933 1.00 65.00 83 ARG A N 1
ATOM 690 C CA . ARG A 1 83 ? -9.716 14.761 5.385 1.00 65.00 83 ARG A CA 1
ATOM 691 C C . ARG A 1 83 ? -10.771 13.723 5.804 1.00 65.00 83 ARG A C 1
ATOM 693 O O . ARG A 1 83 ? -11.956 14.046 5.835 1.00 65.00 83 ARG A O 1
ATOM 700 N N . GLY A 1 84 ? -10.344 12.499 6.115 1.00 71.88 84 GLY A N 1
ATOM 701 C CA . GLY A 1 84 ? -11.221 11.376 6.457 1.00 71.88 84 GLY A CA 1
ATOM 702 C C . GLY A 1 84 ? -11.537 10.469 5.264 1.00 71.88 84 GLY A C 1
ATOM 703 O O . GLY A 1 84 ? -11.442 10.884 4.106 1.00 71.88 84 GLY A O 1
ATOM 704 N N . TYR A 1 85 ? -11.924 9.224 5.558 1.00 77.75 85 TYR A N 1
ATOM 705 C CA . TYR A 1 85 ? -12.171 8.193 4.545 1.00 77.75 85 TYR A CA 1
ATOM 706 C C . TYR A 1 85 ? -13.318 8.544 3.5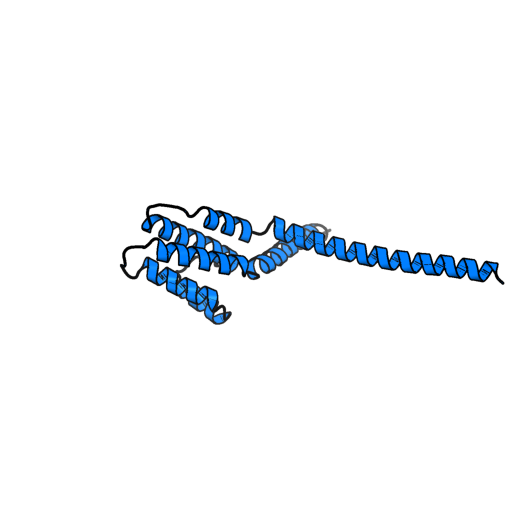91 1.00 77.75 85 TYR A C 1
ATOM 708 O O . TYR A 1 85 ? -13.215 8.245 2.408 1.00 77.75 85 TYR A O 1
ATOM 716 N N . ASN A 1 86 ? -14.341 9.274 4.045 1.00 77.06 86 ASN A N 1
ATOM 717 C CA . ASN A 1 86 ? -15.454 9.696 3.183 1.00 77.06 86 ASN A CA 1
ATOM 718 C C . ASN A 1 86 ? -14.989 10.588 2.018 1.00 77.06 86 ASN A C 1
ATOM 720 O O . ASN A 1 86 ? -15.370 10.354 0.876 1.00 77.06 86 ASN A O 1
ATOM 724 N N . LYS A 1 87 ? -14.087 11.549 2.265 1.00 76.06 87 LYS A N 1
ATOM 725 C CA . LYS A 1 87 ? -13.561 12.426 1.198 1.00 76.06 87 LYS A CA 1
ATOM 726 C C . LYS A 1 87 ? -12.599 11.705 0.255 1.00 76.06 87 LYS A C 1
ATOM 728 O O . LYS A 1 87 ? -12.485 12.056 -0.919 1.00 76.06 87 LYS A O 1
ATOM 733 N N . ILE A 1 88 ? -11.900 10.696 0.771 1.00 78.25 88 ILE A N 1
ATOM 734 C CA . ILE A 1 88 ? -11.090 9.791 -0.047 1.00 78.25 88 ILE A CA 1
ATOM 735 C C . ILE A 1 88 ? -11.993 8.982 -0.972 1.00 78.25 88 ILE A C 1
ATOM 737 O O . ILE A 1 88 ? -11.730 8.934 -2.166 1.00 78.25 88 ILE A O 1
ATOM 741 N N . ILE A 1 89 ? -13.075 8.407 -0.447 1.00 77.69 89 ILE A N 1
ATOM 742 C CA . ILE A 1 89 ? -14.055 7.653 -1.233 1.00 77.69 89 ILE A CA 1
ATOM 743 C C . ILE A 1 89 ? -14.665 8.533 -2.327 1.00 77.69 89 ILE A C 1
ATOM 745 O O . ILE A 1 89 ? -14.731 8.097 -3.471 1.00 77.69 89 ILE A O 1
ATOM 749 N N . GLU A 1 90 ? -15.048 9.776 -2.018 1.00 77.19 90 GLU A N 1
ATOM 750 C CA . GLU A 1 90 ? -15.538 10.742 -3.016 1.00 77.19 90 GLU A CA 1
ATOM 751 C C . GLU A 1 90 ? -14.519 10.980 -4.138 1.00 77.19 90 GLU A C 1
ATOM 753 O O . GLU A 1 90 ? -14.870 10.928 -5.318 1.00 77.19 90 GLU A O 1
ATOM 758 N N . SER A 1 91 ? -13.249 11.175 -3.777 1.00 72.06 91 SER A N 1
ATOM 759 C CA . SER A 1 91 ? -12.166 11.407 -4.741 1.00 72.06 91 SER A CA 1
ATOM 760 C C . SER A 1 91 ? -11.896 10.160 -5.599 1.00 72.06 91 SER A C 1
ATOM 762 O O . SER A 1 91 ? -11.723 10.255 -6.810 1.00 72.06 91 SER A O 1
ATOM 764 N N . LEU A 1 92 ? -11.934 8.968 -4.997 1.00 73.50 92 LEU A N 1
ATOM 765 C CA . LEU A 1 92 ? -11.754 7.688 -5.692 1.00 73.50 92 LEU A CA 1
ATOM 766 C C . LEU A 1 92 ? -12.945 7.314 -6.581 1.00 73.50 92 LEU A C 1
ATOM 768 O O . LEU A 1 92 ? -12.762 6.640 -7.597 1.00 73.50 92 LEU A O 1
ATOM 772 N N . ASN A 1 93 ? -14.156 7.752 -6.226 1.00 70.88 93 ASN A N 1
ATOM 773 C CA . ASN A 1 93 ? -15.362 7.555 -7.032 1.00 70.88 93 ASN A CA 1
ATOM 774 C C . ASN A 1 93 ? -15.253 8.279 -8.376 1.00 70.88 93 ASN A C 1
ATOM 776 O O . ASN A 1 93 ? -15.640 7.724 -9.405 1.00 70.88 93 ASN A O 1
ATOM 780 N N . GLN A 1 94 ? -14.668 9.480 -8.381 1.00 66.81 94 GLN A N 1
ATOM 781 C CA . GLN A 1 94 ? -14.394 10.231 -9.610 1.00 66.81 94 GLN A CA 1
ATOM 782 C C . GLN A 1 94 ? -13.399 9.492 -10.520 1.00 66.81 94 GLN A C 1
ATOM 784 O O . GLN A 1 94 ? -13.523 9.539 -11.742 1.00 66.81 94 GLN A O 1
ATOM 789 N N . GLU A 1 95 ? -12.467 8.737 -9.932 1.00 60.94 95 GLU A N 1
ATOM 790 C CA . GLU A 1 95 ? -11.462 7.942 -10.649 1.00 60.94 95 GLU A CA 1
ATOM 791 C C . GLU A 1 95 ? -11.898 6.493 -10.963 1.00 60.94 95 GLU A C 1
ATOM 793 O O . GLU A 1 95 ? -11.148 5.748 -11.590 1.00 60.94 95 GLU A O 1
ATOM 798 N N . LYS A 1 96 ? -13.117 6.081 -10.575 1.00 67.00 96 LYS A N 1
ATOM 799 C CA . LYS A 1 96 ? -13.667 4.714 -10.741 1.00 67.00 96 LYS A CA 1
ATOM 800 C C . LYS A 1 96 ? -12.838 3.596 -10.072 1.00 67.00 96 LYS A C 1
ATOM 802 O O . LYS A 1 96 ? -12.931 2.432 -10.471 1.00 67.00 96 LYS A O 1
ATOM 807 N N . ASN A 1 97 ? -12.089 3.914 -9.017 1.00 64.81 97 ASN A N 1
ATOM 808 C CA . ASN A 1 97 ? -11.234 2.976 -8.276 1.00 64.81 97 ASN A CA 1
ATOM 809 C C . ASN A 1 97 ? -12.033 2.167 -7.232 1.00 64.81 97 ASN A C 1
ATOM 811 O O . ASN A 1 97 ? -11.994 2.418 -6.027 1.00 64.81 97 ASN A O 1
ATOM 815 N N . LYS A 1 98 ? -12.824 1.198 -7.714 1.00 71.06 98 LYS A N 1
ATOM 816 C CA . LYS A 1 98 ? -13.736 0.375 -6.889 1.00 71.06 98 LYS A CA 1
ATOM 817 C C . LYS A 1 98 ? -13.056 -0.435 -5.761 1.00 71.06 98 LYS A C 1
ATOM 819 O O . LYS A 1 98 ? -13.645 -0.509 -4.681 1.00 71.06 98 LYS A O 1
ATOM 824 N N . PRO A 1 99 ? -11.872 -1.055 -5.952 1.00 77.06 99 PRO A N 1
ATOM 825 C CA . PRO A 1 99 ? -11.217 -1.837 -4.897 1.00 77.06 99 PRO A CA 1
ATOM 826 C C . PRO A 1 99 ? -10.832 -0.999 -3.670 1.00 77.06 99 PRO A C 1
ATOM 828 O O . PRO A 1 99 ? -11.052 -1.418 -2.535 1.00 77.06 99 PRO A O 1
ATOM 831 N N . GLU A 1 100 ? -10.306 0.201 -3.898 1.00 81.31 100 GLU A N 1
ATOM 832 C CA . GLU A 1 100 ? -9.871 1.141 -2.868 1.00 81.31 100 GLU A CA 1
ATOM 833 C C . GLU A 1 100 ? -11.063 1.688 -2.079 1.00 81.31 100 GLU A C 1
ATOM 835 O O . GLU A 1 100 ? -10.990 1.801 -0.857 1.00 81.31 100 GLU A O 1
ATOM 840 N N . ILE A 1 101 ? -12.189 1.945 -2.753 1.00 79.44 101 ILE A N 1
ATOM 841 C CA . ILE A 1 101 ? -13.448 2.354 -2.113 1.00 79.44 101 ILE A CA 1
ATOM 842 C C . ILE A 1 101 ? -13.962 1.260 -1.173 1.00 79.44 101 ILE A C 1
ATOM 844 O O . ILE A 1 101 ? -14.290 1.538 -0.019 1.00 79.44 101 ILE A O 1
ATOM 848 N N . ASN A 1 102 ? -13.999 0.009 -1.642 1.00 82.94 102 ASN A N 1
ATOM 849 C CA . ASN A 1 102 ? -14.447 -1.124 -0.831 1.00 82.94 102 ASN A CA 1
ATOM 850 C C . ASN A 1 102 ? -13.570 -1.306 0.408 1.00 82.94 102 ASN A C 1
ATOM 852 O O . ASN A 1 102 ? -14.080 -1.534 1.504 1.00 82.94 102 ASN A O 1
ATOM 856 N N . TYR A 1 103 ? -12.257 -1.156 0.244 1.00 87.69 103 TYR A N 1
ATOM 857 C CA . TYR A 1 103 ? -11.325 -1.189 1.359 1.00 87.69 103 TYR A CA 1
ATOM 858 C C . TYR A 1 103 ? -11.560 -0.046 2.351 1.00 87.69 103 TYR A C 1
ATOM 860 O O . TYR A 1 103 ? -11.641 -0.299 3.552 1.00 87.69 103 TYR A O 1
ATOM 868 N N . CYS A 1 104 ? -11.722 1.193 1.874 1.00 85.38 104 CYS A N 1
ATOM 869 C CA . CYS A 1 104 ? -12.017 2.331 2.741 1.00 85.38 104 CYS A CA 1
ATOM 870 C C . CYS A 1 104 ? -13.306 2.116 3.536 1.00 85.38 104 CYS A C 1
ATOM 872 O O . CYS A 1 104 ? -13.307 2.378 4.732 1.00 85.38 104 CYS A O 1
ATOM 874 N N . ASN A 1 105 ? -14.364 1.589 2.917 1.00 85.62 105 ASN A N 1
ATOM 875 C CA . ASN A 1 105 ? -15.609 1.261 3.615 1.00 85.62 105 ASN A CA 1
ATOM 876 C C . ASN A 1 105 ? -15.394 0.208 4.709 1.00 85.62 105 ASN A C 1
ATOM 878 O O . ASN A 1 105 ? -15.863 0.382 5.832 1.00 85.62 105 ASN A O 1
ATOM 882 N N . LEU A 1 106 ? -14.647 -0.856 4.403 1.00 87.69 106 LEU A N 1
ATOM 883 C CA . LEU A 1 106 ? -14.385 -1.950 5.340 1.00 87.69 106 LEU A CA 1
ATOM 884 C C . LEU A 1 106 ? -13.528 -1.491 6.529 1.00 87.69 106 LEU A C 1
ATOM 886 O O . LEU A 1 106 ? -13.801 -1.853 7.672 1.00 87.69 106 LEU A O 1
ATOM 890 N N . LEU A 1 107 ? -12.533 -0.639 6.277 1.00 88.69 107 LEU A N 1
ATOM 891 C CA . LEU A 1 107 ? -11.707 -0.035 7.320 1.00 88.69 107 LEU A CA 1
ATOM 892 C C . LEU A 1 107 ? -12.497 0.972 8.165 1.00 88.69 107 LEU A C 1
ATOM 894 O O . LEU A 1 107 ? -12.366 0.981 9.385 1.00 88.69 107 LEU A O 1
ATOM 898 N N . ASN A 1 108 ? -13.338 1.797 7.538 1.00 88.19 108 ASN A N 1
ATOM 899 C CA . ASN A 1 108 ? -14.185 2.761 8.240 1.00 88.19 108 ASN A CA 1
ATOM 900 C C . ASN A 1 108 ? -15.179 2.038 9.164 1.00 88.19 108 ASN A C 1
ATOM 902 O O . ASN A 1 108 ? -15.338 2.419 10.320 1.00 88.19 108 ASN A O 1
ATOM 906 N N . HIS A 1 109 ? -15.772 0.935 8.697 1.00 86.81 109 HIS A N 1
ATOM 907 C CA . HIS A 1 109 ? -16.608 0.074 9.532 1.00 86.81 109 HIS A CA 1
ATOM 908 C C . HIS A 1 109 ? -15.819 -0.514 10.708 1.00 86.81 109 HIS A C 1
ATOM 910 O O . HIS A 1 109 ? -16.251 -0.407 11.851 1.00 86.81 109 HIS A O 1
ATOM 916 N N . ALA A 1 110 ? -14.635 -1.081 10.462 1.00 86.75 110 ALA A N 1
ATOM 917 C CA . ALA A 1 110 ? -13.806 -1.651 11.525 1.00 86.75 110 ALA A CA 1
ATOM 918 C C . ALA A 1 110 ? -13.386 -0.615 12.589 1.00 86.75 110 ALA A C 1
ATOM 920 O O . ALA A 1 110 ? -13.234 -0.970 13.751 1.00 86.75 110 ALA A O 1
ATOM 921 N N . LEU A 1 111 ? -13.212 0.655 12.208 1.00 86.88 111 LEU A N 1
ATOM 922 C CA . LEU A 1 111 ? -12.801 1.730 13.117 1.00 86.88 111 LEU A CA 1
ATOM 923 C C . LEU A 1 111 ? -13.955 2.348 13.916 1.00 86.88 111 LEU A C 1
ATOM 925 O O . LEU A 1 111 ? -13.727 2.794 15.038 1.00 86.88 111 LEU A O 1
ATOM 929 N N . TYR A 1 112 ? -15.159 2.425 13.340 1.00 85.81 112 TYR A N 1
ATOM 930 C CA . TYR A 1 112 ? -16.245 3.254 13.882 1.00 85.81 112 TYR A CA 1
ATOM 931 C C . TYR A 1 112 ? -17.572 2.517 14.118 1.00 85.81 112 TYR A C 1
ATOM 933 O O . TYR A 1 112 ? -18.521 3.139 14.582 1.00 85.81 112 TYR A O 1
ATOM 941 N N . SER A 1 113 ? -17.663 1.213 13.838 1.00 84.50 113 SER A N 1
ATOM 942 C CA . SER A 1 113 ? -18.871 0.409 14.122 1.00 84.50 113 SER A CA 1
ATOM 943 C C . SER A 1 113 ? -19.138 0.194 15.616 1.00 84.50 113 SER A C 1
ATOM 945 O O . SER A 1 113 ? -20.237 -0.204 15.987 1.00 84.50 113 SER A O 1
ATOM 947 N N . GLY A 1 114 ? -18.144 0.436 16.476 1.00 79.38 114 GLY A N 1
ATOM 948 C CA . GLY A 1 114 ? -18.217 0.102 17.901 1.00 79.38 114 GLY A CA 1
ATOM 949 C C . GLY A 1 114 ? -18.025 -1.391 18.196 1.00 79.38 114 GLY A C 1
ATOM 950 O O . GLY A 1 114 ? -18.077 -1.787 19.358 1.00 79.38 114 GLY A O 1
ATOM 951 N N . GLU A 1 115 ? -17.775 -2.218 17.176 1.00 83.75 115 GLU A N 1
ATOM 952 C CA . GLU A 1 115 ? -17.422 -3.626 17.351 1.00 83.75 115 GLU A CA 1
ATOM 953 C C . GLU A 1 115 ? -16.011 -3.777 17.938 1.00 83.75 115 GLU A C 1
ATOM 955 O O . GLU A 1 115 ? -15.091 -3.025 17.607 1.00 83.75 115 GLU A O 1
ATOM 960 N N . VAL A 1 116 ? -15.817 -4.789 18.790 1.00 82.62 116 VAL A N 1
ATOM 961 C CA . VAL A 1 116 ? -14.493 -5.111 19.340 1.00 82.62 116 VAL A CA 1
ATOM 962 C C . VAL A 1 116 ? -13.590 -5.608 18.206 1.00 82.62 116 VAL A C 1
ATOM 964 O O . VAL A 1 116 ? -13.945 -6.589 17.541 1.00 82.62 116 VAL A O 1
ATOM 967 N N . PRO A 1 117 ? -12.408 -5.001 17.979 1.00 84.62 117 PRO A N 1
ATOM 968 C CA . PRO A 1 117 ? -11.543 -5.427 16.891 1.00 84.62 117 PRO A CA 1
ATOM 969 C C . PRO A 1 117 ? -11.128 -6.888 17.007 1.00 84.62 117 PRO A C 1
ATOM 971 O O . PRO A 1 117 ? -10.699 -7.374 18.054 1.00 84.62 117 PRO A O 1
ATOM 974 N N . ASN A 1 118 ? -11.227 -7.588 15.882 1.00 85.62 118 ASN A N 1
ATOM 975 C CA . ASN A 1 118 ? -10.918 -9.003 15.771 1.00 85.62 118 ASN A CA 1
ATOM 976 C C . ASN A 1 118 ? -9.686 -9.201 14.885 1.00 85.62 118 ASN A C 1
ATOM 978 O O . ASN A 1 118 ? -9.558 -8.614 13.808 1.00 85.62 118 ASN A O 1
ATOM 982 N N . LYS A 1 119 ? -8.806 -10.112 15.304 1.00 85.75 119 LYS A N 1
ATOM 983 C CA . LYS A 1 119 ? -7.628 -10.539 14.547 1.00 85.75 119 LYS A CA 1
ATOM 984 C C . LYS A 1 119 ? -7.970 -10.980 13.118 1.00 85.75 119 LYS A C 1
ATOM 986 O O . LYS A 1 119 ? -7.260 -10.600 12.192 1.00 85.75 119 LYS A O 1
ATOM 991 N N . LYS A 1 120 ? -9.078 -11.705 12.912 1.00 86.12 120 LYS A N 1
ATOM 992 C CA . LYS A 1 120 ? -9.516 -12.130 11.566 1.00 86.12 120 LYS A CA 1
ATOM 993 C C . LYS A 1 120 ? -9.820 -10.938 10.655 1.00 86.12 120 LYS A C 1
ATOM 995 O O . LYS A 1 120 ? -9.367 -10.910 9.513 1.00 86.12 120 LYS A O 1
ATOM 1000 N N . THR A 1 121 ? -10.542 -9.941 11.163 1.00 85.69 121 THR A N 1
ATOM 1001 C CA . THR A 1 121 ? -10.870 -8.714 10.419 1.00 85.69 121 THR A CA 1
ATOM 1002 C C . THR A 1 121 ? -9.603 -7.941 10.057 1.00 85.69 121 THR A C 1
ATOM 1004 O O . THR A 1 121 ? -9.437 -7.522 8.912 1.00 85.69 121 THR A O 1
ATOM 1007 N N . ASN A 1 122 ? -8.657 -7.837 10.993 1.00 87.38 122 ASN A N 1
ATOM 1008 C CA . ASN A 1 122 ? -7.368 -7.193 10.747 1.00 87.38 122 ASN A CA 1
ATOM 1009 C C . ASN A 1 122 ? -6.547 -7.919 9.676 1.00 87.38 122 ASN A C 1
ATOM 1011 O O . ASN A 1 122 ? -5.961 -7.273 8.814 1.00 87.38 122 ASN A O 1
ATOM 1015 N N . GLU A 1 123 ? -6.521 -9.252 9.676 1.00 86.75 123 GLU A N 1
ATOM 1016 C CA . GLU A 1 123 ? -5.830 -10.023 8.637 1.00 86.75 123 GLU A CA 1
ATOM 1017 C C . GLU A 1 123 ? -6.439 -9.806 7.246 1.00 86.75 123 GLU A C 1
ATOM 1019 O O . GLU A 1 123 ? -5.701 -9.687 6.263 1.00 86.75 123 GLU A O 1
ATOM 1024 N N . VAL A 1 124 ? -7.770 -9.707 7.153 1.00 87.88 124 VAL A N 1
ATOM 1025 C CA . VAL A 1 124 ? -8.462 -9.368 5.901 1.00 87.88 124 VAL A CA 1
ATOM 1026 C C . VAL A 1 124 ? -8.064 -7.969 5.435 1.00 87.88 124 VAL A C 1
ATOM 1028 O O . VAL A 1 124 ? -7.663 -7.812 4.282 1.00 87.88 124 VAL A O 1
ATOM 1031 N N . LEU A 1 125 ? -8.092 -6.977 6.328 1.00 87.44 125 LEU A N 1
ATOM 1032 C CA . LEU A 1 125 ? -7.666 -5.607 6.030 1.00 87.44 125 LEU A CA 1
ATOM 1033 C C . LEU A 1 125 ? -6.205 -5.551 5.560 1.00 87.44 125 LEU A C 1
ATOM 1035 O O . LEU A 1 125 ? -5.911 -4.926 4.546 1.00 87.44 125 LEU A O 1
ATOM 1039 N N . ILE A 1 126 ? -5.299 -6.267 6.230 1.00 87.69 126 ILE A N 1
ATOM 1040 C CA . ILE A 1 126 ? -3.880 -6.365 5.859 1.00 87.69 126 ILE A CA 1
ATOM 1041 C C . ILE A 1 126 ? -3.719 -6.951 4.455 1.00 87.69 126 ILE A C 1
ATOM 1043 O O . ILE A 1 126 ? -2.968 -6.410 3.640 1.00 87.69 126 ILE A O 1
ATOM 1047 N N . ARG A 1 127 ? -4.411 -8.057 4.149 1.00 85.81 127 ARG A N 1
ATOM 1048 C CA . ARG A 1 127 ? -4.357 -8.676 2.816 1.00 85.81 127 ARG A CA 1
ATOM 1049 C C . ARG A 1 127 ? -4.896 -7.734 1.748 1.00 85.81 127 ARG A C 1
ATOM 1051 O O . ARG A 1 127 ? -4.272 -7.596 0.698 1.00 85.81 127 ARG A O 1
ATOM 1058 N N . PHE A 1 128 ? -6.012 -7.070 2.022 1.00 86.75 128 PHE A N 1
ATOM 1059 C CA . PHE A 1 128 ? -6.642 -6.173 1.063 1.00 86.75 128 PHE A CA 1
ATOM 1060 C C . PHE A 1 128 ? -5.775 -4.932 0.805 1.00 86.75 128 PHE A C 1
ATOM 1062 O O . PHE A 1 128 ? -5.540 -4.572 -0.347 1.00 86.75 128 PHE A O 1
ATOM 1069 N N . LEU A 1 129 ? -5.180 -4.361 1.856 1.00 86.94 129 LEU A N 1
ATOM 1070 C CA . LEU A 1 129 ? -4.217 -3.269 1.744 1.00 86.94 129 LEU A CA 1
ATOM 1071 C C . LEU A 1 129 ? -2.980 -3.679 0.932 1.00 86.94 129 LEU A C 1
ATOM 1073 O O . LEU A 1 129 ? -2.548 -2.922 0.066 1.00 86.94 129 LEU A O 1
ATOM 1077 N N . ARG A 1 130 ? -2.431 -4.888 1.137 1.00 84.88 130 ARG A N 1
ATOM 1078 C CA . ARG A 1 130 ? -1.325 -5.394 0.296 1.00 84.88 130 ARG A CA 1
ATOM 1079 C C . ARG A 1 130 ? -1.708 -5.465 -1.175 1.00 84.88 130 ARG A C 1
ATOM 1081 O O . ARG A 1 130 ? -0.896 -5.086 -2.011 1.00 84.88 130 ARG A O 1
ATOM 1088 N N . LEU A 1 131 ? -2.911 -5.947 -1.488 1.00 83.38 131 LEU A N 1
ATOM 1089 C CA . LEU A 1 131 ? -3.391 -6.021 -2.869 1.00 83.38 131 LEU A CA 1
ATOM 1090 C C . LEU A 1 131 ? -3.493 -4.629 -3.499 1.00 83.38 131 LEU A C 1
ATOM 1092 O O . LEU A 1 131 ? -3.043 -4.449 -4.627 1.00 83.38 131 LEU A O 1
ATOM 1096 N N . ILE A 1 132 ? -4.013 -3.646 -2.761 1.00 83.44 132 ILE A N 1
ATOM 1097 C CA . ILE A 1 132 ? -4.092 -2.255 -3.223 1.00 83.44 132 ILE A CA 1
ATOM 1098 C C . ILE A 1 132 ? -2.694 -1.683 -3.470 1.00 83.44 132 ILE A C 1
ATOM 1100 O O . ILE A 1 132 ? -2.454 -1.110 -4.528 1.00 83.44 132 ILE A O 1
ATOM 1104 N N . ILE A 1 133 ? -1.753 -1.874 -2.540 1.00 83.25 133 ILE A N 1
ATOM 1105 C CA . ILE A 1 133 ? -0.374 -1.386 -2.694 1.00 83.25 133 ILE A CA 1
ATOM 1106 C C . ILE A 1 133 ? 0.305 -2.033 -3.912 1.00 83.25 133 ILE A C 1
ATOM 1108 O O . ILE A 1 133 ? 0.943 -1.335 -4.694 1.00 83.25 133 ILE A O 1
ATOM 1112 N N . LEU A 1 134 ? 0.144 -3.347 -4.112 1.00 78.75 134 LEU A N 1
ATOM 1113 C CA . LEU A 1 134 ? 0.727 -4.073 -5.250 1.00 78.75 134 LEU A CA 1
ATOM 1114 C C . LEU A 1 134 ? 0.141 -3.634 -6.597 1.00 78.75 134 LEU A C 1
ATOM 1116 O O . LEU A 1 134 ? 0.869 -3.545 -7.584 1.00 78.75 134 LEU A O 1
ATOM 1120 N N . ASN A 1 135 ? -1.162 -3.355 -6.643 1.00 73.06 135 ASN A N 1
ATOM 1121 C CA . ASN A 1 135 ? -1.831 -2.900 -7.861 1.00 73.06 135 ASN A CA 1
ATOM 1122 C C . ASN A 1 135 ? -1.709 -1.391 -8.099 1.00 73.06 135 ASN A C 1
ATOM 1124 O O . ASN A 1 135 ? -2.143 -0.909 -9.151 1.00 73.06 135 ASN A O 1
ATOM 1128 N N . ASN A 1 136 ? -1.108 -0.635 -7.176 1.00 70.75 136 ASN A N 1
ATOM 1129 C CA . ASN A 1 136 ? -1.002 0.807 -7.309 1.00 70.75 136 ASN A CA 1
ATOM 1130 C C . ASN A 1 136 ? 0.017 1.200 -8.392 1.00 70.75 136 ASN A C 1
ATOM 1132 O O . ASN A 1 136 ? 1.212 1.371 -8.151 1.00 70.75 136 ASN A O 1
ATOM 1136 N N . LYS A 1 137 ? -0.493 1.404 -9.611 1.00 59.75 137 LYS A N 1
ATOM 1137 C CA . LYS A 1 137 ? 0.256 1.967 -10.749 1.00 59.75 137 LYS A CA 1
ATOM 1138 C C . LYS A 1 137 ? 0.412 3.493 -10.669 1.00 59.75 137 LYS A C 1
ATOM 1140 O O . LYS A 1 137 ? 1.115 4.077 -11.496 1.00 59.75 137 LYS A O 1
ATOM 1145 N N . ILE A 1 138 ? -0.267 4.145 -9.724 1.00 55.16 138 ILE A N 1
ATOM 1146 C CA . ILE A 1 138 ? -0.364 5.605 -9.617 1.00 55.16 138 ILE A CA 1
ATOM 1147 C C . ILE A 1 138 ? 0.942 6.167 -9.054 1.00 55.16 138 ILE A C 1
ATOM 1149 O O . ILE A 1 138 ? 1.537 7.039 -9.687 1.00 55.16 138 ILE A O 1
ATOM 1153 N N . ILE A 1 139 ? 1.463 5.587 -7.968 1.00 54.38 139 ILE A N 1
ATOM 1154 C CA . ILE A 1 139 ? 2.759 5.963 -7.379 1.00 54.38 139 ILE A CA 1
ATOM 1155 C C . ILE A 1 139 ? 3.875 5.874 -8.426 1.00 54.38 139 ILE A C 1
ATOM 1157 O O . ILE A 1 139 ? 4.614 6.838 -8.626 1.00 54.38 139 ILE A O 1
ATOM 1161 N N . ALA A 1 140 ? 3.929 4.776 -9.184 1.00 51.84 140 ALA A N 1
ATOM 1162 C CA . ALA A 1 140 ? 4.935 4.569 -10.226 1.00 51.84 140 ALA A CA 1
ATOM 1163 C C . ALA A 1 140 ? 4.878 5.626 -11.354 1.00 51.84 140 ALA A C 1
ATOM 1165 O O . ALA A 1 140 ? 5.916 6.071 -11.850 1.00 51.84 140 ALA A O 1
ATOM 1166 N N . LYS A 1 141 ? 3.680 6.074 -11.761 1.00 48.53 141 LYS A N 1
ATOM 1167 C CA . LYS A 1 141 ? 3.510 7.128 -12.783 1.00 48.53 141 LYS A CA 1
ATOM 1168 C C . LYS A 1 141 ? 3.861 8.519 -12.257 1.00 48.53 141 LYS A C 1
ATOM 1170 O O . LYS A 1 141 ? 4.487 9.306 -12.968 1.00 48.53 141 LYS A O 1
ATOM 1175 N N . VAL A 1 142 ? 3.438 8.827 -11.035 1.00 52.28 142 VAL A N 1
ATOM 1176 C CA . VAL A 1 142 ? 3.609 10.139 -10.405 1.00 52.28 142 VAL A CA 1
ATOM 1177 C C . VAL A 1 142 ? 5.086 10.420 -10.119 1.00 52.28 142 VAL A C 1
ATOM 1179 O O . VAL A 1 142 ? 5.581 11.484 -10.487 1.00 52.28 142 VAL A O 1
ATOM 1182 N N . GLN A 1 143 ? 5.818 9.437 -9.591 1.00 53.66 143 GLN A N 1
ATOM 1183 C CA . GLN A 1 143 ? 7.253 9.560 -9.329 1.00 53.66 143 GLN A CA 1
ATOM 1184 C C . GLN A 1 143 ? 8.058 9.761 -10.620 1.00 53.66 143 GLN A C 1
ATOM 1186 O O . GLN A 1 143 ? 8.949 10.603 -10.670 1.00 53.66 143 GLN A O 1
ATOM 1191 N N . LYS A 1 144 ? 7.702 9.056 -11.704 1.00 49.19 144 LYS A N 1
ATOM 1192 C CA . LYS A 1 144 ? 8.358 9.223 -13.012 1.00 49.19 144 LYS A CA 1
ATOM 1193 C C . LYS A 1 144 ? 8.189 10.645 -13.560 1.00 49.19 144 LYS A C 1
ATOM 1195 O O . LYS A 1 144 ? 9.117 11.175 -14.164 1.00 49.19 144 LYS A O 1
ATOM 1200 N N . LYS A 1 145 ? 7.033 11.277 -13.323 1.00 51.81 145 LYS A N 1
ATOM 1201 C CA . LYS A 1 145 ? 6.768 12.669 -13.715 1.00 51.81 145 LYS A CA 1
ATOM 1202 C C . LYS A 1 145 ? 7.528 13.670 -12.840 1.00 51.81 145 LYS A C 1
ATOM 1204 O O . LYS A 1 145 ? 8.075 14.624 -13.383 1.00 51.81 145 LYS A O 1
ATOM 1209 N N . ASP A 1 146 ? 7.594 13.447 -11.529 1.00 52.19 146 ASP A N 1
ATOM 1210 C CA . ASP A 1 146 ? 8.314 14.334 -10.605 1.00 52.19 146 ASP A CA 1
ATOM 1211 C C . ASP A 1 146 ? 9.837 14.256 -10.802 1.00 52.19 146 ASP A C 1
ATOM 1213 O O . ASP A 1 146 ? 10.482 15.295 -10.887 1.00 52.19 146 ASP A O 1
ATOM 1217 N N . VAL A 1 147 ? 10.402 13.057 -10.995 1.00 54.22 147 VAL A N 1
ATOM 1218 C CA . VAL A 1 147 ? 11.830 12.866 -11.319 1.00 54.22 147 VAL A CA 1
ATOM 1219 C C . VAL A 1 147 ? 12.179 13.496 -12.668 1.00 54.22 147 VAL A C 1
ATOM 1221 O O . VAL A 1 147 ? 13.215 14.142 -12.800 1.00 54.22 147 VAL A O 1
ATOM 1224 N N . LEU A 1 148 ? 11.308 13.361 -13.675 1.00 47.84 148 LEU A N 1
ATOM 1225 C CA . LEU A 1 148 ? 11.492 14.027 -14.965 1.00 47.84 148 LEU A CA 1
ATOM 1226 C C . LEU A 1 148 ? 11.431 15.555 -14.819 1.00 47.84 148 LEU A C 1
ATOM 1228 O O . LEU A 1 148 ? 12.256 16.248 -15.400 1.00 47.84 148 LEU A O 1
ATOM 1232 N N . LEU A 1 149 ? 10.493 16.089 -14.030 1.00 52.78 149 LEU A N 1
ATOM 1233 C CA . LEU A 1 149 ? 10.395 17.526 -13.745 1.00 52.78 149 LEU A CA 1
ATOM 1234 C C . LEU A 1 149 ? 11.621 18.049 -12.992 1.00 52.78 149 LEU A C 1
ATOM 1236 O O . LEU A 1 149 ? 12.100 19.140 -13.290 1.00 52.78 149 LEU A O 1
ATOM 1240 N N . GLU A 1 150 ? 12.137 17.288 -12.032 1.00 55.16 150 GLU A N 1
ATOM 1241 C CA . GLU A 1 150 ? 13.337 17.635 -11.274 1.00 55.16 150 GLU A CA 1
ATOM 1242 C C . GLU A 1 150 ? 14.590 17.593 -12.161 1.00 55.16 150 GLU A C 1
ATOM 1244 O O . GLU A 1 150 ? 15.405 18.516 -12.127 1.00 55.16 150 GLU A O 1
ATOM 1249 N N . PHE A 1 151 ? 14.697 16.594 -13.042 1.00 47.97 151 PHE A N 1
ATOM 1250 C CA . PHE A 1 151 ? 15.748 16.513 -14.056 1.00 47.97 151 PHE A CA 1
ATOM 1251 C C . PHE A 1 151 ? 15.666 17.676 -15.054 1.00 47.97 151 PHE A C 1
ATOM 1253 O O . PHE A 1 151 ? 16.666 18.342 -15.300 1.00 47.97 151 PHE A O 1
ATOM 1260 N N . LEU A 1 152 ? 14.474 17.986 -15.576 1.00 46.50 152 LEU A N 1
ATOM 1261 C CA . LEU A 1 152 ? 14.255 19.115 -16.484 1.00 46.50 152 LEU A CA 1
ATOM 1262 C C . LEU A 1 152 ? 14.564 20.460 -15.818 1.00 46.50 152 LEU A C 1
ATOM 1264 O O . LEU A 1 152 ? 15.148 21.322 -16.464 1.00 46.50 152 LEU A O 1
ATOM 1268 N N . LYS A 1 153 ? 14.245 20.639 -14.530 1.00 50.62 153 LYS A N 1
ATOM 1269 C CA . LYS A 1 153 ? 14.663 21.821 -13.757 1.00 50.62 153 LYS A CA 1
ATOM 1270 C C . LYS A 1 153 ? 16.182 21.905 -13.640 1.00 50.62 153 LYS A C 1
ATOM 1272 O O . LYS A 1 153 ? 16.736 22.970 -13.874 1.00 50.62 153 LYS A O 1
ATOM 1277 N N . LYS A 1 154 ? 16.858 20.790 -13.344 1.00 51.56 154 LYS A N 1
ATOM 1278 C CA . LYS A 1 154 ? 18.329 20.725 -13.301 1.00 51.56 154 LYS A CA 1
ATOM 1279 C C . LYS A 1 154 ? 18.970 21.068 -14.648 1.00 51.56 154 LYS A C 1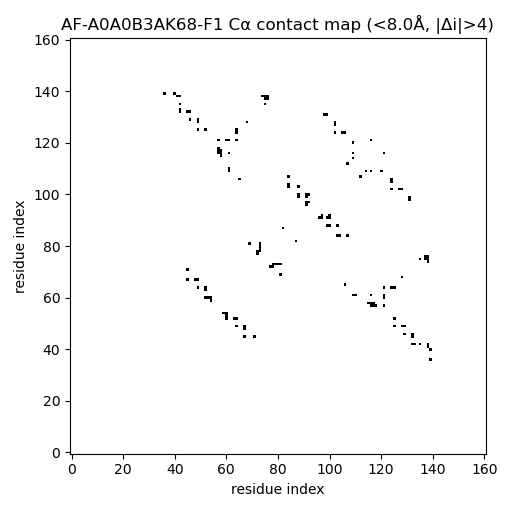
ATOM 1281 O O . LYS A 1 154 ? 19.984 21.754 -14.675 1.00 51.56 154 LYS A O 1
ATOM 1286 N N . VAL A 1 155 ? 18.365 20.627 -15.750 1.00 56.78 155 VAL A N 1
ATOM 1287 C CA . VAL A 1 155 ? 18.831 20.911 -17.116 1.00 56.78 155 VAL A CA 1
ATOM 1288 C C . VAL A 1 155 ? 18.532 22.361 -17.531 1.00 56.78 155 VAL A C 1
ATOM 1290 O O . VAL A 1 155 ? 19.373 22.992 -18.165 1.00 56.78 155 VAL A O 1
ATOM 1293 N N . ASN A 1 156 ? 17.393 22.938 -17.128 1.00 47.38 156 ASN A N 1
ATOM 1294 C CA . ASN A 1 156 ? 17.032 24.329 -17.447 1.00 47.38 156 ASN A CA 1
ATOM 1295 C C . ASN A 1 156 ? 17.794 25.392 -16.639 1.00 47.38 156 ASN A C 1
ATOM 1297 O O . ASN A 1 156 ? 17.744 26.562 -17.005 1.00 47.38 156 ASN A O 1
ATOM 1301 N N . ILE A 1 157 ? 18.535 25.017 -15.594 1.00 47.25 157 ILE A N 1
ATOM 1302 C CA . ILE A 1 157 ? 19.447 25.940 -14.894 1.00 47.25 157 ILE A CA 1
ATOM 1303 C C . ILE A 1 157 ? 20.702 26.250 -15.746 1.00 47.25 157 ILE A C 1
ATOM 1305 O O . ILE A 1 157 ? 21.400 27.218 -15.473 1.00 47.25 157 ILE A O 1
ATOM 1309 N N . PHE A 1 158 ? 20.947 25.516 -16.842 1.00 41.75 158 PHE A N 1
ATOM 1310 C CA . PHE A 1 158 ? 22.050 25.774 -17.785 1.00 41.75 158 PHE A CA 1
ATOM 1311 C C . PHE A 1 1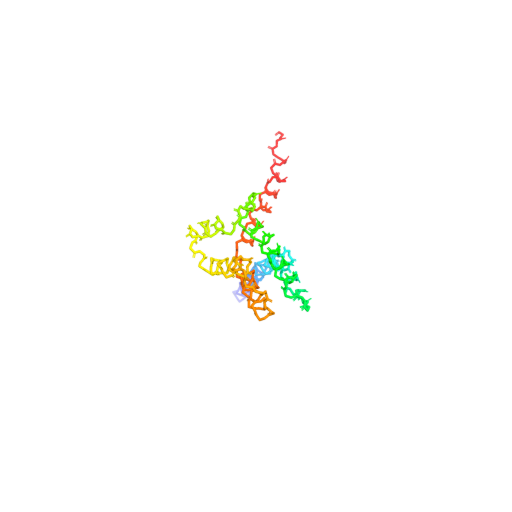58 ? 21.660 26.592 -19.035 1.00 41.75 158 PHE A C 1
ATOM 1313 O O . PHE A 1 158 ? 22.455 26.697 -19.966 1.00 41.75 158 PHE A O 1
ATOM 1320 N N . ARG A 1 159 ? 20.455 27.182 -19.090 1.00 42.47 159 ARG A N 1
ATOM 1321 C CA . ARG A 1 159 ? 19.988 27.994 -20.238 1.00 42.47 159 ARG A CA 1
ATOM 1322 C C . ARG A 1 159 ? 19.514 29.406 -19.871 1.00 42.47 159 ARG A C 1
ATOM 1324 O O . ARG A 1 159 ? 18.587 29.932 -20.476 1.00 42.47 159 ARG A O 1
ATOM 1331 N N . LEU A 1 160 ? 20.173 30.028 -18.902 1.00 39.78 160 LEU A N 1
ATOM 1332 C CA . LEU A 1 160 ? 20.127 31.477 -18.710 1.00 39.78 160 LEU A CA 1
ATOM 1333 C C . LEU A 1 160 ? 21.565 31.986 -18.669 1.00 39.78 160 LEU A C 1
ATOM 1335 O O . LEU A 1 160 ? 22.163 32.111 -17.604 1.00 39.78 160 LEU A O 1
ATOM 1339 N N . HIS A 1 161 ? 22.113 32.208 -19.860 1.00 39.16 161 HIS A N 1
ATOM 1340 C CA . HIS A 1 161 ? 23.205 33.139 -20.079 1.00 39.16 161 HIS A CA 1
ATOM 1341 C C . HIS A 1 161 ? 22.987 33.860 -21.402 1.00 39.16 161 HIS A C 1
ATOM 1343 O O . HIS A 1 161 ? 22.494 33.194 -22.344 1.00 39.16 161 HIS A O 1
#

Sequence (161 aa):
MVLSIFIYIIIFIAIIVGIVLFILHRIEKDLKEKMLQAKNDPNKIYLQKVGRLKGDNPQKVLEEINQITKDFFKDAFKFKFFRGYNKIIESLNQEKNKPEINYCNLLNHALYSGEVPNKKTNEVLIRFLRLIILNNKIIAKVQKKDVLLEFLKKVNIFRLH

Foldseek 3Di:
DVVVVVVVVVVVVVVVVVVVVVVVVVVVVVVVVVVVLVVPPVLVVLLVQLVPLDDPQLVVSLVSLVVSLQVCLCLLVVPPDCPALVVVLVVVVVVVVVLSNVLSVLSCCQVPVPDRGDPVSSVVSSVSVNVCSVPRCRNSVVVVVVVVVVVVVVVVVPPDD

Radius of gyration: 25.33 Å; Cα contacts (8 Å, |Δi|>4): 80; chains: 1; bounding box: 55×47×80 Å

Solvent-accessible surface area (backbone atoms only — not comparable to full-atom values): 9198 Å² total; per-residue (Å²): 112,71,68,59,52,54,52,53,52,52,53,51,51,53,52,53,53,50,51,52,50,53,52,49,52,52,52,53,50,55,48,50,52,51,48,53,52,64,72,68,36,67,52,57,57,52,50,50,56,64,67,61,73,75,70,93,49,32,60,62,49,46,52,51,52,51,51,53,48,53,55,50,47,32,65,49,67,65,46,93,64,91,78,52,62,69,56,50,39,56,58,32,58,78,69,68,44,60,71,62,39,54,48,45,53,54,50,50,45,63,74,68,66,80,61,82,62,44,60,69,61,45,53,51,50,52,53,52,52,49,51,51,49,74,65,49,62,50,44,63,54,52,51,55,51,51,53,49,51,52,48,49,50,63,58,57,69,76,71,80,128

Nearest PDB structures (foldseek):
  7s3i-assembly1_R  TM=2.816E-01  e=3.561E+00  Homo sapiens